Protein 7R20 (pdb70)

Sequence (118 aa):
EVQLQES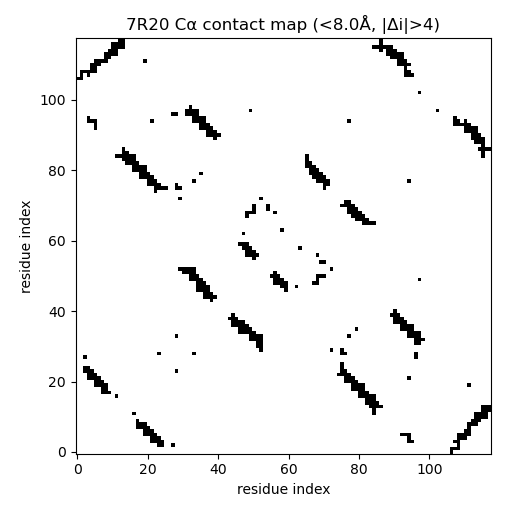GGGLVQAGGSLRLSSCAASGSIFSGNAMGWYRQAPGKQRREVVVAVISAGNSSNYVDSVKGRFTISRDNAKNTVYLQMNSLKPEEDTAVYYCCNVVKRGPQWGMEWGKGTLVTTVSSS

B-factor: mean 38.75, std 12.96, range [19.65, 89.62]

Radius of gyration: 13.29 Å; Cα contacts (8 Å, |Δi|>4): 312; chains: 1; bounding box: 35×32×34 Å

Structure (mmCIF, N/CA/C/O backbone):
data_7R20
#
_entry.id   7R20
#
_cell.length_a   45.900
_cell.length_b   45.900
_cell.length_c   103.750
_cell.angle_alpha   90.000
_cell.angle_beta   90.000
_cell.angle_gamma   90.000
#
_symmetry.space_group_name_H-M   'P 43 21 2'
#
loop_
_entity.id
_entity.type
_entity.pdbx_description
1 polymer 'Anti-Arc nanobody E5'
2 non-polymer GLYCEROL
3 non-polymer 'SULFATE ION'
4 water water
#
loop_
_atom_site.group_PDB
_atom_site.id
_atom_site.type_symbol
_atom_site.label_atom_id
_atom_site.label_alt_id
_atom_site.label_comp_id
_atom_site.label_asym_id
_atom_site.label_entity_id
_atom_site.label_seq_id
_atom_site.pdbx_PDB_ins_code
_atom_site.Cartn_x
_atom_site.Cartn_y
_atom_site.Cartn_z
_atom_site.occupancy
_atom_site.B_iso_or_equiv
_atom_site.auth_seq_id
_atom_site.auth_comp_id
_atom_site.auth_asym_id
_atom_site.auth_atom_id
_atom_site.pdbx_PDB_model_num
ATOM 1 N N . GLU A 1 3 ? 20.73848 -17.45018 -9.52306 1.000 71.08614 3 GLU B N 1
ATOM 2 C CA . GLU A 1 3 ? 20.31776 -16.23853 -10.23851 1.000 71.60868 3 GLU B CA 1
ATOM 3 C C . GLU A 1 3 ? 18.95289 -16.46301 -10.90492 1.000 68.63439 3 GLU B C 1
ATOM 4 O O . GLU A 1 3 ? 18.84267 -17.10179 -11.94425 1.000 71.06689 3 GLU B O 1
ATOM 15 N N . VAL A 1 4 ? 17.90632 -15.97138 -10.24885 1.000 62.10662 4 VAL B N 1
ATOM 16 C CA . VAL A 1 4 ? 16.55407 -15.98883 -10.78956 1.000 53.67691 4 VAL B CA 1
ATOM 17 C C . VAL A 1 4 ? 16.12680 -14.54503 -11.01989 1.000 46.13963 4 VAL B C 1
ATOM 18 O O . VAL A 1 4 ? 16.69357 -13.59988 -10.46566 1.000 49.99176 4 VAL B O 1
ATOM 31 N N . GLN A 1 5 ? 15.11279 -14.36661 -11.84070 1.000 39.39876 5 GLN B N 1
ATOM 32 C CA . GLN A 1 5 ? 14.68764 -13.02395 -12.23155 1.000 39.45862 5 GLN B CA 1
ATOM 33 C C . GLN A 1 5 ? 13.22806 -12.77267 -11.85228 1.000 34.50311 5 GLN B C 1
ATOM 34 O O . GLN A 1 5 ? 12.49610 -12.11405 -12.59028 1.000 33.96327 5 GLN B O 1
ATOM 48 N N . LEU A 1 6 ? 12.81942 -13.26130 -10.66361 1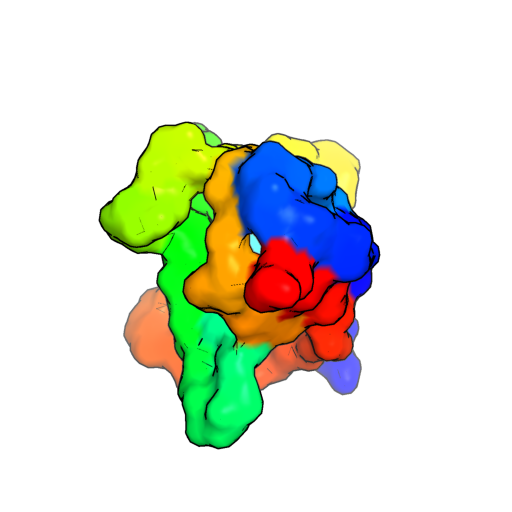.000 32.19908 6 LEU B N 1
ATOM 49 C CA . LEU A 1 6 ? 11.44837 -13.24324 -10.16998 1.000 33.85009 6 LEU B CA 1
ATOM 50 C C . LEU A 1 6 ? 11.44582 -13.06232 -8.65854 1.000 32.10560 6 LEU B C 1
ATOM 51 O O . LEU A 1 6 ? 12.28729 -13.62628 -7.96698 1.000 34.78676 6 LEU B O 1
ATOM 67 N N . GLN A 1 7 ? 10.44780 -12.34356 -8.13709 1.000 31.25747 7 GLN B N 1
ATOM 68 C CA . GLN A 1 7 ? 10.28680 -12.23312 -6.68772 1.000 31.61928 7 GLN B CA 1
ATOM 69 C C . GLN A 1 7 ? 8.81464 -12.09068 -6.30968 1.000 31.73672 7 GLN B C 1
ATOM 70 O O . GLN A 1 7 ? 8.10623 -11.19791 -6.80298 1.000 34.10313 7 GLN B O 1
ATOM 84 N N . GLU A 1 8 ? 8.35970 -13.00278 -5.46562 1.000 30.20024 8 GLU B N 1
ATOM 85 C CA . GLU A 1 8 ? 6.99172 -13.08500 -4.99214 1.000 28.54159 8 GLU B CA 1
ATOM 86 C C . GLU A 1 8 ? 6.82834 -12.47220 -3.60161 1.000 29.44773 8 GLU B C 1
ATOM 87 O O . GLU A 1 8 ? 7.73639 -12.50530 -2.76360 1.000 29.18721 8 GLU B O 1
ATOM 99 N N . SER A 1 9 ? 5.62379 -11.97040 -3.33693 1.000 28.09125 9 SER B N 1
ATOM 100 C CA . SER A 1 9 ? 5.29783 -11.43182 -2.02424 1.000 29.81738 9 SER B CA 1
ATOM 101 C C . SER A 1 9 ? 3.78628 -11.47964 -1.85490 1.000 27.91109 9 SER B C 1
ATOM 102 O O . SER A 1 9 ? 3.03742 -11.74992 -2.79651 1.000 27.67430 9 SER B O 1
ATOM 110 N N . GLY A 1 10 ? 3.34879 -11.22446 -0.63585 1.000 28.87749 10 GLY B N 1
ATOM 111 C CA . GLY A 1 10 ? 1.93986 -11.01661 -0.34225 1.000 28.75965 10 GLY B CA 1
ATOM 112 C C . GLY A 1 10 ? 1.27331 -12.12767 0.42884 1.000 26.64939 10 GLY B C 1
ATOM 113 O O . GLY A 1 10 ? 0.10811 -11.96916 0.82354 1.000 30.71181 10 GLY B O 1
ATOM 117 N N . GLY A 1 11 ? 1.95845 -13.24653 0.65539 1.000 26.19441 11 GLY B N 1
ATOM 118 C CA . GLY A 1 11 ? 1.36626 -14.32360 1.43395 1.000 27.14353 11 GLY B CA 1
ATOM 119 C C . GLY A 1 11 ? 1.09337 -13.91935 2.87612 1.000 27.17624 11 GLY B C 1
ATOM 120 O O . GLY A 1 11 ? 1.61469 -12.93986 3.39024 1.000 31.91473 11 GLY B O 1
ATOM 124 N N . GLY A 1 12 ? 0.24920 -14.70285 3.53623 1.000 23.78534 12 GLY B N 1
ATOM 125 C CA . GLY A 1 12 ? -0.04400 -14.50735 4.94842 1.000 24.77185 12 GLY B CA 1
ATOM 126 C C . GLY A 1 12 ? -0.87421 -15.66032 5.45714 1.000 26.08141 12 GLY B C 1
ATOM 127 O O . GLY A 1 12 ? -1.27522 -16.54793 4.69710 1.000 25.89166 12 GLY B O 1
ATOM 131 N N . LEU A 1 13 ? -1.07886 -15.65672 6.76769 1.000 25.52578 13 LEU B N 1
ATOM 132 C CA . LEU A 1 13 ? -1.99942 -16.56795 7.41529 1.000 26.84185 13 LEU B CA 1
ATOM 133 C C . LEU A 1 13 ? -3.36593 -15.91722 7.48482 1.000 28.71446 13 LEU B C 1
ATOM 134 O O . LEU A 1 13 ? -3.48922 -14.77225 7.94433 1.000 29.02124 13 LEU B O 1
ATOM 150 N N . VAL A 1 14 ? -4.39973 -16.67605 7.11279 1.000 28.68068 14 VAL B N 1
ATOM 151 C CA . VAL A 1 14 ? -5.76424 -16.17971 7.11505 1.000 29.94653 14 VAL B CA 1
ATOM 152 C C . VAL A 1 14 ? -6.65396 -17.31327 7.57561 1.000 31.14813 14 VAL B C 1
ATOM 153 O O . VAL A 1 14 ? -6.29553 -18.49223 7.48455 1.000 31.06615 14 VAL B O 1
ATOM 166 N N . GLN A 1 15 ? -7.83127 -16.94391 8.06448 1.000 32.37486 15 GLN B N 1
ATOM 167 C CA . GLN A 1 15 ? -8.80383 -17.96342 8.40306 1.000 34.85625 15 GLN B CA 1
ATOM 168 C C . GLN A 1 15 ? -9.56691 -18.33849 7.14873 1.000 33.83170 15 GLN B C 1
ATOM 169 O O . GLN A 1 15 ? -9.56681 -17.60291 6.15241 1.000 31.73521 15 GLN B O 1
ATOM 183 N N . ALA A 1 16 ? -10.16314 -19.52908 7.17657 1.000 33.59928 16 ALA B N 1
ATOM 184 C CA . ALA A 1 16 ? -10.98482 -19.94067 6.05171 1.000 33.05810 16 ALA B CA 1
ATOM 185 C C . ALA A 1 16 ? -12.00058 -18.85089 5.75288 1.000 33.28993 16 ALA B C 1
ATOM 186 O O . ALA A 1 16 ? -12.57712 -18.25299 6.66286 1.000 36.39435 16 ALA B O 1
ATOM 193 N N . GLY A 1 17 ? -12.19544 -18.58310 4.46347 1.000 29.41867 17 GLY B N 1
ATOM 194 C CA . GLY A 1 17 ? -13.06431 -17.51833 4.02119 1.000 31.27958 17 GLY B CA 1
ATOM 195 C C . GLY A 1 17 ? -12.37021 -16.20193 3.82129 1.000 32.31322 17 GLY B C 1
ATOM 196 O O . GLY A 1 17 ? -12.98779 -15.26499 3.30057 1.000 33.79478 17 GLY B O 1
ATOM 200 N N . GLY A 1 18 ? -11.10435 -16.10331 4.19159 1.000 32.61350 18 GLY B N 1
ATOM 201 C CA . GLY A 1 18 ? -10.37162 -14.86511 4.05898 1.000 31.82971 18 GLY B CA 1
ATOM 202 C C . GLY A 1 18 ? -9.84244 -14.65597 2.65927 1.000 28.44800 18 GLY B C 1
ATOM 203 O O . GLY A 1 18 ? -10.10051 -15.43513 1.74624 1.000 29.18591 18 GLY B O 1
ATOM 207 N N . SER A 1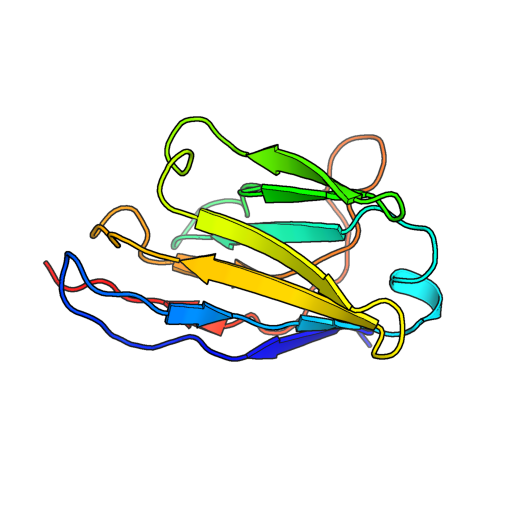 19 ? -9.07543 -13.58324 2.49764 1.000 27.59513 19 SER B N 1
ATOM 208 C CA . SER A 1 19 ? -8.56270 -13.20437 1.18818 1.000 29.73013 19 SER B CA 1
ATOM 209 C C . SER A 1 19 ? -7.14246 -12.65627 1.31600 1.000 27.77248 19 SER B C 1
ATOM 210 O O . SER A 1 19 ? -6.76415 -12.09242 2.34826 1.000 31.53035 19 SER B O 1
ATOM 218 N N . LEU A 1 20 ? -6.36354 -12.84329 0.24930 1.000 25.12855 20 LEU B N 1
ATOM 219 C CA . LEU A 1 20 ? -5.00810 -12.33569 0.11862 1.000 25.31187 20 LEU B CA 1
ATOM 220 C C . LEU A 1 20 ? -4.81140 -11.88236 -1.32222 1.000 25.93614 20 LEU B C 1
ATOM 221 O O . LEU A 1 20 ? -5.53510 -12.30230 -2.22340 1.000 30.89228 20 LEU B O 1
ATOM 237 N N . ARG A 1 21 ? -3.78492 -11.07290 -1.53996 1.000 26.58642 21 ARG B N 1
ATOM 238 C CA . ARG A 1 21 ? -3.38415 -10.66986 -2.88776 1.000 25.32665 21 ARG B CA 1
ATOM 239 C C . ARG A 1 21 ? -1.89198 -10.85995 -3.02634 1.000 25.78733 21 ARG B C 1
ATOM 240 O O . ARG A 1 21 ? -1.11197 -10.16725 -2.36257 1.000 29.93970 21 ARG B O 1
ATOM 261 N N . LEU A 1 22 ? -1.49527 -11.78712 -3.88415 1.000 23.48237 22 LEU B N 1
ATOM 262 C CA . LEU A 1 22 ? -0.09086 -12.04335 -4.09069 1.000 22.94273 22 LEU B CA 1
ATOM 263 C C . LEU A 1 22 ? 0.37047 -11.20136 -5.26228 1.000 25.11042 22 LEU B C 1
ATOM 264 O O . LEU A 1 22 ? -0.41353 -10.87083 -6.15970 1.000 25.45780 22 LEU B O 1
ATOM 280 N N A SER A 1 23 ? 1.65645 -10.86286 -5.26146 0.506 25.86877 23 SER B N 1
ATOM 281 N N B SER A 1 23 ? 1.64641 -10.83494 -5.22545 0.494 26.74073 23 SER B N 1
ATOM 282 C CA A SER A 1 23 ? 2.25914 -10.17283 -6.39166 0.506 24.75815 23 SER B CA 1
ATOM 283 C CA B SER A 1 23 ? 2.31714 -10.16677 -6.32549 0.494 26.97203 23 SER B CA 1
ATOM 284 C C A SER A 1 23 ? 3.62780 -10.76514 -6.67267 0.506 23.07539 23 SER B C 1
ATOM 285 C C B SER A 1 23 ? 3.52991 -10.98671 -6.72670 0.494 24.73197 23 SER B C 1
ATOM 286 O O A SER A 1 23 ? 4.33955 -11.20377 -5.76317 0.506 21.42752 23 SER B O 1
ATOM 287 O O B SER A 1 23 ? 4.02393 -11.81786 -5.95665 0.494 25.26502 23 SER B O 1
ATOM 302 N N . CYS A 1 24 ? 3.99675 -10.73460 -7.94947 1.000 25.83067 24 CYS B N 1
ATOM 303 C CA . CYS A 1 24 ? 5.27801 -11.22528 -8.39720 1.000 27.68797 24 CYS B CA 1
ATOM 304 C C . CYS A 1 24 ? 5.80709 -10.21851 -9.39545 1.000 31.19832 24 CYS B C 1
ATOM 305 O O . CYS A 1 24 ? 5.16698 -9.98384 -10.42747 1.000 34.17248 24 CYS B O 1
ATOM 313 N N . ALA A 1 25 ? 6.98468 -9.67156 -9.11599 1.000 30.82730 25 ALA B N 1
ATOM 314 C CA . ALA A 1 25 ? 7.67537 -8.79829 -10.05257 1.000 32.11081 25 ALA B CA 1
ATOM 315 C C . ALA A 1 25 ? 8.76310 -9.60556 -10.74416 1.000 31.83950 25 ALA B C 1
ATOM 316 O O . ALA A 1 25 ? 9.49377 -10.35532 -10.09760 1.000 32.94621 25 ALA B O 1
ATOM 323 N N . ALA A 1 26 ? 8.85682 -9.46826 -12.05386 1.000 32.20192 26 ALA B N 1
ATOM 324 C CA . ALA A 1 26 ? 9.74837 -10.28630 -12.85395 1.000 31.65211 26 ALA B CA 1
ATOM 325 C C . ALA A 1 26 ? 10.50732 -9.39359 -13.82236 1.000 29.10797 26 ALA B C 1
ATOM 326 O O . ALA A 1 26 ? 10.01240 -8.34156 -14.24992 1.000 31.76206 26 ALA B O 1
ATOM 333 N N . SER A 1 27 ? 11.71780 -9.80990 -14.17587 1.000 29.72974 27 SER B N 1
ATOM 334 C CA . SER A 1 27 ? 12.45204 -9.11553 -15.22633 1.000 33.49822 27 SER B CA 1
ATOM 335 C C . SER A 1 27 ? 11.59619 -8.99679 -16.48152 1.000 32.31597 27 SER B C 1
ATOM 336 O O . SER A 1 27 ? 10.88341 -9.92563 -16.84951 1.000 33.73103 27 SER B O 1
ATOM 344 N N . GLY A 1 28 ? 11.67989 -7.84526 -17.14837 1.000 37.64087 28 GLY B N 1
ATOM 345 C CA . GLY A 1 28 ? 11.05845 -7.70821 -18.46225 1.000 39.47057 28 GLY B CA 1
ATOM 346 C C . GLY A 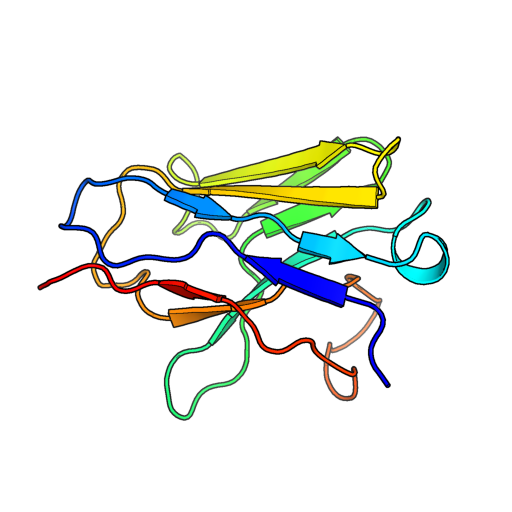1 28 ? 11.48218 -8.78505 -19.43752 1.000 40.08588 28 GLY B C 1
ATOM 347 O O . GLY A 1 28 ? 10.72227 -9.14957 -20.34514 1.000 40.35529 28 GLY B O 1
ATOM 351 N N . SER A 1 29 ? 12.69068 -9.31762 -19.27515 1.000 40.61000 29 SER B N 1
ATOM 352 C CA . SER A 1 29 ? 13.14182 -10.32603 -20.22394 1.000 44.00755 29 SER B CA 1
ATOM 353 C C . SER A 1 29 ? 12.42126 -11.64761 -20.02350 1.000 43.74096 29 SER B C 1
ATOM 354 O O . SER A 1 29 ? 12.36745 -12.44095 -20.95979 1.000 45.33835 29 SER B O 1
ATOM 362 N N . ILE A 1 30 ? 11.87355 -11.89343 -18.83008 1.000 41.46741 30 ILE B N 1
ATOM 363 C CA . ILE A 1 30 ? 11.00174 -13.04350 -18.57657 1.000 42.14026 30 ILE B CA 1
ATOM 364 C C . ILE A 1 30 ? 9.55679 -12.70056 -18.89066 1.000 36.52887 30 ILE B C 1
ATOM 365 O O . ILE A 1 30 ? 8.81338 -13.50138 -19.46397 1.000 36.03310 30 ILE B O 1
ATOM 381 N N . PHE A 1 31 ? 9.14477 -11.51463 -18.48155 1.000 32.88828 31 PHE B N 1
ATOM 382 C CA . PHE A 1 31 ? 7.73148 -11.19118 -18.40555 1.000 32.14472 31 PHE B CA 1
ATOM 383 C C . PHE A 1 31 ? 7.18760 -10.70233 -19.74354 1.000 34.23362 31 PHE B C 1
ATOM 384 O O . PHE A 1 31 ? 6.10298 -11.10648 -20.16934 1.000 33.92111 31 PHE B O 1
ATOM 401 N N . SER A 1 32 ? 7.91111 -9.81775 -20.40055 1.000 35.35318 32 SER B N 1
ATOM 402 C CA . SER A 1 32 ? 7.30902 -9.04595 -21.48356 1.000 35.82129 32 SER B CA 1
ATOM 403 C C . SER A 1 32 ? 6.88705 -9.93145 -22.64033 1.000 34.04630 32 SER B C 1
ATOM 404 O O . SER A 1 32 ? 7.69429 -10.68319 -23.19551 1.000 35.47920 32 SER B O 1
ATOM 412 N N . GLY A 1 33 ? 5.61500 -9.82909 -23.00279 1.000 34.42178 33 GLY B N 1
ATOM 413 C CA . GLY A 1 33 ? 5.07462 -10.56135 -24.12807 1.000 32.13012 33 GLY B CA 1
ATOM 414 C C . GLY A 1 33 ? 4.80812 -12.02390 -23.85778 1.000 33.51406 33 GLY B C 1
ATOM 415 O O . GLY A 1 33 ? 4.38495 -12.74241 -24.78550 1.000 37.18347 33 GLY B O 1
ATOM 419 N N . ASN A 1 34 ? 5.02749 -12.49082 -22.62155 1.000 31.19519 34 ASN B N 1
ATOM 420 C CA . ASN A 1 34 ? 5.00438 -13.91339 -22.31962 1.000 31.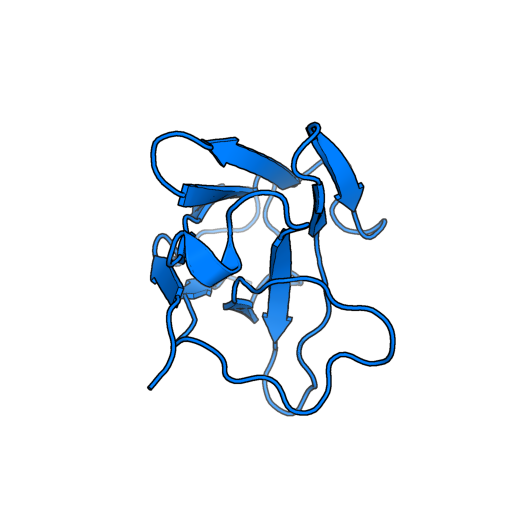14056 34 ASN B CA 1
ATOM 421 C C . ASN A 1 34 ? 3.93721 -14.24011 -21.29904 1.000 30.02753 34 ASN B C 1
ATOM 422 O O . ASN A 1 34 ? 3.69572 -13.46390 -20.37706 1.000 31.09635 34 ASN B O 1
ATOM 433 N N . ALA A 1 35 ? 3.33000 -15.41493 -21.47446 1.000 29.13037 35 ALA B N 1
ATOM 434 C CA . ALA A 1 35 ? 2.37844 -15.94877 -20.51414 1.000 31.05887 35 ALA B CA 1
ATOM 435 C C . ALA A 1 35 ? 3.07157 -16.16886 -19.17932 1.000 29.55876 35 ALA B C 1
ATOM 436 O O . ALA A 1 35 ? 4.16791 -16.73555 -19.12077 1.000 29.49158 35 ALA B O 1
ATOM 443 N N . MET A 1 36 ? 2.41022 -15.73591 -18.10931 1.000 28.18514 36 MET B N 1
ATOM 444 C CA . MET A 1 36 ? 2.89331 -15.86546 -16.75251 1.000 26.21985 36 MET B CA 1
ATOM 445 C C . MET A 1 36 ? 1.86180 -16.62680 -15.92863 1.000 26.37679 36 MET B C 1
ATOM 446 O O . MET A 1 36 ? 0.65219 -16.51957 -16.14346 1.000 26.46343 36 MET B O 1
ATOM 460 N N . GLY A 1 37 ? 2.35355 -17.40784 -14.97444 1.000 25.54760 37 GLY B N 1
ATOM 461 C CA . GLY A 1 37 ? 1.48384 -18.24415 -14.18135 1.000 25.02366 37 GLY B CA 1
ATOM 462 C C . GLY A 1 37 ? 1.86258 -18.23972 -12.71791 1.000 23.72147 37 GLY B C 1
ATOM 463 O O . GLY A 1 37 ? 3.00561 -17.98801 -12.34221 1.000 25.51849 37 GLY B O 1
ATOM 467 N N . TRP A 1 38 ? 0.86396 -18.56147 -11.90600 1.000 22.61030 38 TRP B N 1
ATOM 468 C CA . TRP A 1 38 ? 1.03899 -18.83939 -10.48827 1.000 23.59813 38 TRP B CA 1
ATOM 469 C C . TRP A 1 38 ? 0.94089 -20.33746 -10.28992 1.000 23.74075 38 TRP B C 1
ATOM 470 O O . TRP A 1 38 ? 0.04294 -20.99365 -10.84453 1.000 24.67366 38 TRP B O 1
ATOM 491 N N . TYR A 1 39 ? 1.84912 -20.86128 -9.47313 1.000 22.22067 39 TYR B N 1
ATOM 492 C CA . TYR A 1 39 ? 1.95029 -22.26897 -9.15025 1.000 21.35737 39 TYR B CA 1
ATOM 493 C C . TYR A 1 39 ? 1.92117 -22.39016 -7.63627 1.000 22.38308 39 TYR B C 1
ATOM 494 O O . TYR A 1 39 ? 2.23706 -21.43748 -6.91611 1.000 23.92728 39 TYR B O 1
ATOM 512 N N . ARG A 1 40 ? 1.55724 -23.55724 -7.14666 1.000 22.46554 40 ARG B N 1
ATOM 513 C CA . ARG A 1 40 ? 1.59655 -23.74082 -5.70426 1.000 24.03709 40 ARG B CA 1
ATOM 514 C C . ARG A 1 40 ? 2.11735 -25.12160 -5.35903 1.000 24.19213 40 ARG B C 1
ATOM 515 O O . ARG A 1 40 ? 1.95337 -26.08653 -6.11344 1.000 24.04097 40 ARG B O 1
ATOM 536 N N . GLN A 1 41 ? 2.77297 -25.19598 -4.20490 1.000 26.02157 41 GLN B N 1
ATOM 537 C CA . GLN A 1 41 ? 3.45181 -26.41157 -3.80611 1.000 26.65669 41 GLN B CA 1
ATOM 538 C C . GLN A 1 41 ? 3.17583 -26.70086 -2.34561 1.000 26.44688 41 GLN B C 1
ATOM 539 O O . GLN A 1 41 ? 3.43509 -25.85442 -1.49257 1.000 28.82353 41 GLN B O 1
ATOM 553 N N . ALA A 1 42 ? 2.72426 -27.90053 -2.06406 1.000 26.99051 42 ALA B N 1
ATOM 554 C CA . ALA A 1 42 ? 2.63360 -28.34532 -0.68393 1.000 33.31649 42 ALA B CA 1
ATOM 555 C C . ALA A 1 42 ? 3.74881 -29.33101 -0.40722 1.000 33.67750 42 ALA B C 1
ATOM 556 O O . ALA A 1 42 ? 4.37286 -29.84438 -1.34150 1.000 35.66049 42 ALA B O 1
ATOM 563 N N . PRO A 1 43 ? 4.05057 -29.58846 0.86408 1.000 33.11880 43 PRO B N 1
ATOM 564 C CA . PRO A 1 43 ? 5.23859 -30.37780 1.20817 1.000 36.98027 43 PRO B CA 1
ATOM 565 C C . PRO A 1 43 ? 5.25171 -31.74723 0.55650 1.000 42.93397 43 PRO B C 1
ATOM 566 O O . PRO A 1 43 ? 4.25504 -32.47501 0.58521 1.000 44.02506 43 PRO B O 1
ATOM 577 N N . GLY A 1 44 ? 6.41863 -32.09538 -0.01253 1.000 46.52542 44 GLY B N 1
ATOM 578 C CA . GLY A 1 44 ? 6.63946 -33.33641 -0.73350 1.000 49.19839 44 GLY B CA 1
ATOM 579 C C . GLY A 1 44 ? 6.23067 -33.34018 -2.19454 1.000 49.57889 44 GLY B C 1
ATOM 580 O O . GLY A 1 44 ? 6.59264 -34.28309 -2.92846 1.000 49.76436 44 GLY B O 1
ATOM 584 N N . LYS A 1 45 ? 5.50888 -32.32953 -2.66462 1.000 47.71578 45 LYS B N 1
ATOM 585 C CA . LYS A 1 45 ? 4.82685 -32.42101 -3.94823 1.000 46.80901 45 LYS B CA 1
ATOM 586 C C . LYS A 1 45 ? 5.39325 -31.44949 -4.97379 1.000 47.27917 45 LYS B C 1
ATOM 587 O O . LYS A 1 45 ? 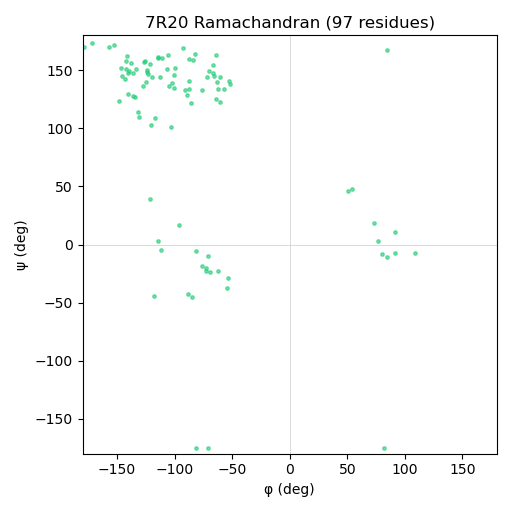6.05670 -30.46241 -4.65026 1.000 47.82262 45 LYS B O 1
ATOM 606 N N . GLN A 1 46 ? 5.11265 -31.74523 -6.23713 1.000 46.20857 46 GLN B N 1
ATOM 607 C 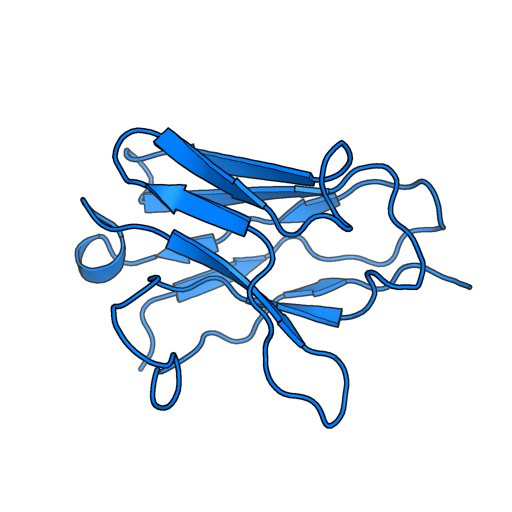CA . GLN A 1 46 ? 5.55068 -30.86056 -7.30065 1.000 47.06630 46 GLN B CA 1
ATOM 608 C C . GLN A 1 46 ? 4.73986 -29.57620 -7.24386 1.000 40.96531 46 GLN B C 1
ATOM 609 O O . GLN A 1 46 ? 3.63276 -29.53543 -6.68787 1.000 41.99945 46 GLN B O 1
ATOM 623 N N A ARG A 1 47 ? 5.29959 -28.51215 -7.82634 0.700 39.82454 47 ARG B N 1
ATOM 624 N N B ARG A 1 47 ? 5.30292 -28.51352 -7.80942 0.300 38.13299 47 ARG B N 1
ATOM 625 C CA A ARG A 1 47 ? 4.53370 -27.28743 -7.99317 0.700 35.78886 47 ARG B CA 1
ATOM 626 C CA B ARG A 1 47 ? 4.51769 -27.31050 -8.01244 0.300 33.62196 47 ARG B CA 1
ATOM 627 C C A ARG A 1 47 ? 3.45335 -27.56786 -9.03292 0.700 31.78622 47 ARG B C 1
ATOM 628 C C B ARG A 1 47 ? 3.42799 -27.62371 -9.02305 0.300 30.49749 47 ARG B C 1
ATOM 629 O O A ARG A 1 47 ? 3.71609 -28.20542 -10.05434 0.700 33.18014 47 ARG B O 1
ATOM 630 O O B ARG A 1 47 ? 3.66273 -28.32267 -10.01274 0.300 31.13863 47 ARG B O 1
ATOM 671 N N . GLU A 1 48 ? 2.22571 -27.12920 -8.75932 1.000 27.70433 48 GLU B N 1
ATOM 672 C CA . GLU A 1 48 ? 1.09050 -27.31873 -9.65512 1.000 29.74938 48 GLU B CA 1
ATOM 673 C C . GLU A 1 48 ? 0.61673 -25.96185 -10.13259 1.000 26.29016 48 GLU B C 1
ATOM 674 O O . GLU A 1 48 ? 0.43875 -25.04320 -9.32779 1.000 27.93151 48 GLU B O 1
ATOM 687 N N . VAL A 1 49 ? 0.42206 -25.82028 -11.44496 1.000 26.78054 49 VAL B N 1
ATOM 688 C CA . VAL A 1 49 ? -0.02818 -24.52745 -11.93570 1.000 24.94405 49 VAL B CA 1
ATOM 689 C C . VAL A 1 49 ? -1.46839 -24.32203 -11.48918 1.000 25.06260 49 VAL B C 1
ATOM 690 O O . VAL A 1 49 ? -2.28042 -25.27404 -11.49158 1.000 28.53655 49 VAL B O 1
ATOM 703 N N A VAL A 1 50 ? -1.75243 -23.07799 -11.08228 0.533 24.52448 50 VAL B N 1
ATOM 704 N N B VAL A 1 50 ? -1.83934 -23.09325 -11.11628 0.467 24.50989 50 VAL B N 1
ATOM 705 C CA A VAL A 1 50 ? -3.03138 -22.66806 -10.51613 0.533 25.67419 50 VAL B CA 1
ATOM 706 C CA B VAL A 1 50 ? -3.25569 -22.86582 -10.80195 0.467 24.76087 50 VAL B CA 1
ATOM 707 C C A VAL A 1 50 ? -3.80255 -21.75466 -11.46096 0.533 22.47944 50 VAL B C 1
ATOM 708 C C B VAL A 1 50 ? -3.89578 -21.77689 -11.64594 0.467 23.30692 50 VAL B C 1
ATOM 709 O O A VAL A 1 50 ? -5.01902 -21.88892 -11.59504 0.533 22.18408 50 VAL B O 1
ATOM 710 O O B VAL A 1 50 ? -5.10885 -21.79599 -11.86660 0.467 23.88494 50 VAL B O 1
ATOM 735 N N . ALA A 1 51 ? -3.11523 -20.79776 -12.09133 1.000 23.20240 51 ALA B N 1
ATOM 736 C CA . ALA A 1 51 ? -3.70261 -19.76654 -12.94254 1.000 22.55322 51 ALA B CA 1
ATOM 737 C C . ALA A 1 51 ? -2.63253 -19.23360 -13.86455 1.000 23.36506 51 ALA B C 1
ATOM 738 O O . ALA A 1 51 ? -1.46569 -19.15214 -13.49279 1.000 24.33019 51 ALA B O 1
ATOM 746 N N . VAL A 1 52 ? -3.03969 -18.82896 -15.06969 1.000 23.05875 52 VAL B N 1
ATOM 747 C CA . VAL A 1 52 ? -2.10877 -18.36895 -16.08374 1.000 24.12498 52 VAL B CA 1
ATOM 748 C C . VAL A 1 52 ? -2.73648 -17.18446 -16.79998 1.000 24.62961 52 VAL B C 1
ATOM 749 O O . VAL A 1 52 ? -3.95576 -17.11014 -16.94539 1.000 24.04174 52 VAL B O 1
ATOM 762 N N . ILE A 1 53 ? -1.90140 -16.24604 -17.24546 1.000 25.44204 53 ILE B N 1
ATOM 763 C CA . ILE A 1 53 ? -2.38306 -15.06336 -17.94728 1.000 25.71139 53 ILE B CA 1
ATOM 764 C C . ILE A 1 53 ? -1.43800 -14.72276 -19.08662 1.000 26.29777 53 ILE B C 1
ATOM 765 O O . ILE A 1 53 ? -0.22209 -14.61175 -18.89811 1.000 28.21589 53 ILE B O 1
ATOM 781 N N . SER A 1 54 ? -2.01555 -14.54117 -20.26687 1.000 27.01502 54 SER B N 1
ATOM 782 C CA . SER A 1 54 ? -1.23118 -14.21114 -21.43265 1.000 25.52505 54 SER B CA 1
ATOM 783 C C . SER A 1 54 ? -0.94817 -12.72794 -21.45372 1.000 27.71154 54 SER B C 1
ATOM 784 O O . SER A 1 54 ? -1.56752 -11.93137 -20.72978 1.000 29.56890 54 SER B O 1
ATOM 792 N N . ALA A 1 55 ? 0.01785 -12.35434 -22.27854 1.000 28.95943 55 ALA B N 1
ATOM 793 C CA . ALA A 1 55 ? 0.32416 -10.94280 -22.42983 1.000 32.25438 55 ALA B CA 1
ATOM 794 C C . ALA A 1 55 ? -0.86831 -10.17724 -22.99390 1.000 35.52264 55 ALA B C 1
ATOM 795 O O . ALA A 1 55 ? -0.98308 -8.96866 -22.75292 1.000 40.90971 55 ALA B O 1
ATOM 802 N N . GLY A 1 56 ? -1.78508 -10.86324 -23.67902 1.000 32.33203 56 GLY B N 1
ATOM 803 C CA . GLY A 1 56 ? -3.00724 -10.26027 -24.17462 1.000 34.40586 56 GLY B CA 1
ATOM 804 C C . GLY A 1 56 ? -4.20365 -10.44245 -23.27717 1.000 37.28664 56 GLY B C 1
ATOM 805 O O . GLY A 1 56 ? -5.34890 -10.25417 -23.70383 1.000 38.63348 56 GLY B O 1
ATOM 809 N N . ASN A 1 57 ? -3.93798 -10.80449 -22.02288 1.000 38.10617 57 ASN B N 1
ATOM 810 C CA . ASN A 1 57 ? -4.92833 -10.88760 -20.96142 1.000 38.71425 57 ASN B CA 1
ATOM 811 C C . ASN A 1 57 ? -5.87725 -12.07075 -21.06913 1.000 36.37321 57 ASN B C 1
ATOM 812 O O . AS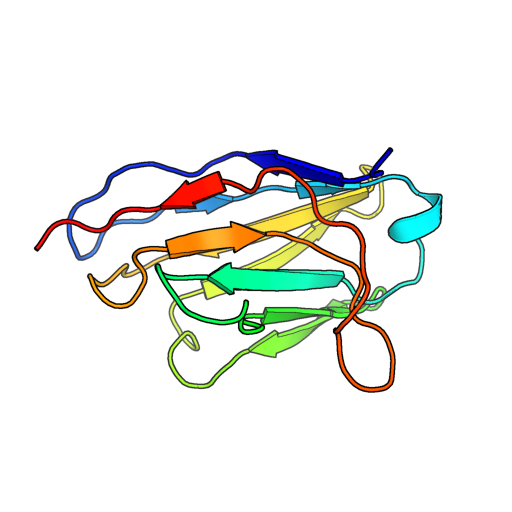N A 1 57 ? -6.93354 -12.06366 -20.43815 1.000 38.03066 57 ASN B O 1
ATOM 823 N N . SER A 1 58 ? -5.53910 -13.09341 -21.83331 1.000 32.86520 58 SER B N 1
ATOM 824 C CA . SER A 1 58 ? -6.29918 -14.33623 -21.81199 1.000 30.35658 58 SER B CA 1
ATOM 825 C C . SER A 1 58 ? -5.90514 -15.08105 -20.53134 1.000 27.43535 58 SER B C 1
ATOM 826 O O . SER A 1 58 ? -4.71687 -15.18454 -20.21161 1.000 30.27067 58 SER B O 1
ATOM 834 N N . SER A 1 59 ? -6.87863 -15.58319 -19.78320 1.000 26.27032 59 SER B N 1
ATOM 835 C CA . SER A 1 59 ? -6.57019 -16.24399 -18.51979 1.000 26.01850 59 SER B CA 1
ATOM 836 C C . SER A 1 59 ? -7.06514 -17.68067 -18.51387 1.000 26.28065 59 SER B C 1
ATOM 837 O O . SER A 1 59 ? -8.00767 -18.03415 -19.22577 1.000 28.20378 59 SER B O 1
ATOM 845 N N . ASN A 1 60 ? -6.41559 -18.49883 -17.67938 1.000 24.43991 60 ASN B N 1
ATOM 846 C CA . ASN A 1 60 ? -6.78018 -19.88753 -17.45310 1.000 25.27794 60 ASN B CA 1
ATOM 847 C C . ASN A 1 60 ? -6.70703 -20.14254 -15.95103 1.000 24.51658 60 ASN B C 1
ATOM 848 O O . ASN A 1 60 ? -5.83561 -19.60742 -15.27249 1.000 25.04220 60 ASN B O 1
ATOM 859 N N . TYR A 1 61 ? -7.56809 -21.02404 -15.47159 1.000 25.51494 61 TYR B N 1
ATOM 860 C CA . TYR A 1 61 ? -7.63937 -21.37978 -14.06013 1.000 24.31952 61 TYR B CA 1
ATOM 861 C C . TYR A 1 61 ? -7.93550 -22.85448 -13.89817 1.000 26.55172 61 TYR B C 1
ATOM 862 O O . TYR A 1 61 ? -8.73618 -23.41256 -14.64919 1.000 27.08083 61 TYR B O 1
ATOM 880 N N . VAL A 1 62 ? -7.31497 -23.48489 -12.88863 1.000 26.02098 62 VAL B N 1
ATOM 881 C CA . VAL A 1 62 ? -7.72968 -24.83091 -12.52519 1.000 26.03883 62 VAL B CA 1
ATOM 882 C C . VAL A 1 62 ? -9.14506 -24.74058 -11.96783 1.000 27.13521 62 VAL B C 1
ATOM 883 O O . VAL A 1 62 ? -9.52162 -23.73841 -11.32949 1.000 26.91077 62 VAL B O 1
ATOM 896 N N . ASP A 1 63 ? -9.93894 -25.78808 -12.19528 1.000 28.84487 63 ASP B N 1
ATOM 897 C CA . ASP A 1 63 ? -11.34778 -25.73400 -11.81660 1.000 32.72426 63 ASP B CA 1
ATOM 898 C C . ASP A 1 63 ? -11.53335 -25.38143 -10.33759 1.000 34.29012 63 ASP B C 1
ATOM 899 O O . ASP A 1 63 ? -12.45702 -24.64097 -9.97842 1.000 36.08524 63 ASP B O 1
ATOM 908 N N . SER A 1 64 ? -10.66319 -25.89279 -9.46315 1.000 33.99800 64 SER B N 1
ATOM 909 C CA . SER A 1 64 ? -10.87116 -25.74938 -8.03291 1.000 33.06675 64 SER B CA 1
ATOM 910 C C . SER A 1 64 ? -10.66618 -24.32991 -7.50866 1.000 30.26478 64 SER B C 1
ATOM 911 O O . SER A 1 64 ? -10.98764 -24.08041 -6.34559 1.000 30.91565 64 SER B O 1
ATOM 919 N N . VAL A 1 65 ? -10.14155 -23.40554 -8.30984 1.000 27.64646 65 VAL B N 1
ATOM 920 C CA . VAL A 1 65 ? -10.01598 -22.01084 -7.89679 1.000 26.80418 65 VAL B CA 1
ATOM 921 C C . VAL A 1 65 ? -10.92950 -21.06939 -8.67771 1.000 28.26847 65 VAL B C 1
ATOM 922 O O . VAL A 1 65 ? -10.95920 -19.87076 -8.38353 1.000 30.08030 65 VAL B O 1
ATOM 935 N N . LYS A 1 66 ? -11.65313 -21.55848 -9.67492 1.000 30.89646 66 LYS B N 1
ATOM 936 C CA . LYS A 1 66 ? -12.56500 -20.69703 -10.41598 1.000 33.63437 66 LYS B CA 1
ATOM 937 C C . LYS A 1 66 ? -13.65792 -20.16357 -9.51313 1.000 33.13679 66 LYS B C 1
ATOM 938 O O . LYS A 1 66 ? -14.17613 -20.87325 -8.64280 1.000 35.09262 66 LYS B O 1
ATOM 957 N N . GLY A 1 67 ? -13.99072 -18.89216 -9.70347 1.000 32.90469 67 GLY B N 1
ATOM 958 C CA . GLY A 1 67 ? -14.88152 -18.21437 -8.79497 1.000 34.93833 67 GLY B CA 1
ATOM 959 C C . GLY A 1 67 ? -14.22155 -17.74349 -7.52845 1.000 33.10047 67 GLY B C 1
ATOM 960 O O . GLY A 1 67 ? -14.85449 -17.03694 -6.73649 1.000 35.93586 67 GLY B O 1
ATOM 964 N N . ARG A 1 68 ? -12.98611 -18.12082 -7.28961 1.000 28.60669 68 ARG B N 1
ATOM 965 C CA . ARG A 1 68 ? -12.29700 -17.69315 -6.07784 1.000 27.88796 68 ARG B CA 1
ATOM 966 C C . ARG A 1 68 ? -11.06225 -16.84934 -6.34118 1.000 28.47250 68 ARG B C 1
ATOM 967 O O . ARG A 1 68 ? -10.85784 -15.82833 -5.65103 1.000 27.12126 68 ARG B O 1
ATOM 988 N N . PHE A 1 69 ? -10.21888 -17.24713 -7.29572 1.000 24.40438 69 PHE B N 1
ATOM 989 C CA . PHE A 1 69 ? -8.99290 -16.54088 -7.56858 1.000 24.34945 69 PHE B CA 1
ATOM 990 C C . PHE A 1 69 ? -9.12166 -15.76549 -8.86582 1.000 27.55188 69 PHE B C 1
ATOM 991 O O . PHE A 1 69 ? -9.81899 -16.19132 -9.80803 1.000 29.32791 69 PHE B O 1
ATOM 1008 N N . THR A 1 70 ? -8.39101 -14.66867 -8.93451 1.000 25.91195 70 THR B N 1
ATOM 1009 C CA . THR A 1 70 ? -8.30035 -13.89744 -10.16572 1.000 25.81929 70 THR B CA 1
ATOM 1010 C C . THR A 1 70 ? -6.85312 -13.52969 -10.42397 1.000 25.47903 70 THR B C 1
ATOM 1011 O O . THR A 1 70 ? -6.18826 -12.96344 -9.54912 1.000 26.95223 70 THR B O 1
ATOM 1022 N N . ILE A 1 71 ? -6.35717 -13.85663 -11.63434 1.000 23.80032 71 ILE B N 1
ATOM 1023 C CA . ILE A 1 71 ? -4.99699 -13.50218 -12.00832 1.000 22.67813 71 ILE B CA 1
ATOM 1024 C C . ILE A 1 71 ? -5.07327 -12.27018 -12.89020 1.000 23.57598 71 ILE B C 1
ATOM 1025 O O . ILE A 1 71 ? -6.03376 -12.09148 -13.64842 1.000 25.53578 71 ILE B O 1
ATOM 1041 N N . SER A 1 72 ? -4.06711 -11.40177 -12.78134 1.000 26.09433 72 SER B N 1
ATOM 1042 C CA . SER A 1 72 ? -3.99195 -10.19886 -13.59606 1.000 27.91689 72 SER B CA 1
ATOM 1043 C C . SER A 1 72 ? -2.52940 -9.82124 -13.75858 1.000 27.40375 72 SER B C 1
ATOM 1044 O O . SER A 1 72 ? -1.63969 -10.39369 -13.11336 1.000 28.39027 72 SER B O 1
ATOM 1052 N N . ARG A 1 73 ? -2.27793 -8.84452 -14.62394 1.000 29.14443 73 ARG B N 1
ATOM 1053 C CA . ARG A 1 73 ? -0.91557 -8.39887 -14.84471 1.000 29.17153 73 ARG B CA 1
ATOM 1054 C C . ARG A 1 73 ? -0.91051 -6.91380 -15.13078 1.000 28.07990 73 ARG B C 1
ATOM 1055 O O . ARG A 1 73 ? -1.88957 -6.34665 -15.62644 1.000 30.05256 73 ARG B O 1
ATOM 1076 N N . ASP A 1 74 ? 0.20373 -6.28905 -14.78193 1.000 28.49274 74 ASP B N 1
ATOM 1077 C CA . ASP A 1 74 ? 0.43909 -4.87368 -15.03371 1.000 30.24203 74 ASP B CA 1
ATOM 1078 C C . ASP A 1 74 ? 1.68358 -4.85130 -15.90764 1.000 33.17823 74 ASP B C 1
ATOM 1079 O O . ASP A 1 74 ? 2.80164 -5.05208 -15.41359 1.000 34.01348 74 ASP B O 1
ATOM 1088 N N . ASN A 1 75 ? 1.48765 -4.64035 -17.20445 1.000 34.26133 75 ASN B N 1
ATOM 1089 C CA . ASN A 1 75 ? 2.60417 -4.75163 -18.12309 1.000 37.72735 75 ASN B CA 1
ATOM 1090 C C . ASN A 1 75 ? 3.61370 -3.62911 -17.93682 1.000 38.58063 75 ASN B C 1
ATOM 1091 O O . ASN A 1 75 ? 4.78804 -3.82260 -18.26636 1.000 41.26932 75 ASN B O 1
ATOM 1102 N N . ALA A 1 76 ? 3.20154 -2.47956 -17.38639 1.000 37.51253 76 ALA B N 1
ATOM 1103 C CA . ALA A 1 76 ? 4.12689 -1.36886 -17.17499 1.000 36.27619 76 ALA B CA 1
ATOM 1104 C C . ALA A 1 76 ? 5.06000 -1.57013 -15.99250 1.000 35.01158 76 ALA B C 1
ATOM 1105 O O . ALA A 1 76 ? 6.07107 -0.86050 -15.89360 1.000 35.45315 76 ALA B O 1
ATOM 1112 N N . LYS A 1 77 ? 4.72473 -2.48269 -15.08567 1.000 33.54277 77 LYS B N 1
ATOM 1113 C CA . LYS A 1 77 ? 5.54121 -2.80243 -13.92666 1.000 34.36808 77 LYS B CA 1
ATOM 1114 C C . LYS A 1 77 ? 6.07882 -4.22575 -13.96783 1.000 32.60181 77 LYS B C 1
ATOM 1115 O O . LYS A 1 77 ? 6.67055 -4.67069 -12.98443 1.000 31.40080 77 LYS B O 1
ATOM 1134 N N . ASN A 1 78 ? 5.82098 -4.97647 -15.03572 1.000 30.82934 78 ASN B N 1
ATOM 1135 C CA . ASN A 1 78 ? 6.25732 -6.37366 -15.13671 1.000 31.54704 78 ASN B CA 1
ATOM 1136 C C . ASN A 1 78 ? 5.85834 -7.15452 -13.88923 1.000 31.13245 78 ASN B C 1
ATOM 1137 O O . ASN A 1 78 ? 6.63189 -7.92711 -13.31175 1.000 32.80180 78 ASN B O 1
ATOM 1148 N N . THR A 1 79 ? 4.61886 -6.96542 -13.47991 1.000 28.45579 79 THR B N 1
ATOM 1149 C CA . THR A 1 79 ? 4.14013 -7.59031 -12.25980 1.000 24.98792 79 THR B CA 1
ATOM 1150 C C . THR A 1 79 ? 2.88634 -8.39894 -12.55705 1.000 24.38809 79 THR B C 1
ATOM 1151 O O . THR A 1 79 ? 2.01698 -7.95671 -13.31750 1.000 26.70738 79 THR B O 1
ATOM 1162 N N . VAL A 1 80 ? 2.79222 -9.58156 -11.93779 1.000 24.36045 80 VAL B N 1
ATOM 1163 C CA . VAL A 1 80 ? 1.62106 -10.44627 -12.01717 1.000 27.36203 80 VAL B CA 1
ATOM 1164 C C . VAL A 1 80 ? 0.98283 -10.48171 -10.63485 1.000 26.74575 80 VAL B C 1
ATOM 1165 O O . VAL A 1 80 ? 1.69846 -10.46924 -9.62043 1.000 27.34487 80 VAL B O 1
ATOM 1178 N N . TYR A 1 81 ? -0.34836 -10.54450 -10.58806 1.000 25.00320 81 TYR B N 1
ATOM 1179 C CA . TYR A 1 81 ? -1.08617 -10.54442 -9.33258 1.000 24.80461 81 TYR B CA 1
ATOM 1180 C C . TYR A 1 81 ? -1.98495 -11.77051 -9.25127 1.000 25.63078 81 TYR B C 1
ATOM 1181 O O . TYR A 1 81 ? -2.48547 -12.27075 -10.26503 1.000 28.60626 81 TYR B O 1
ATOM 1199 N N . LEU A 1 82 ? -2.20199 -12.26168 -8.03380 1.000 24.18398 82 LEU B N 1
ATOM 1200 C CA . LEU A 1 82 ? -3.19087 -13.30302 -7.80375 1.000 23.15525 82 LEU B CA 1
ATOM 1201 C C . LEU A 1 82 ? -4.05845 -12.84961 -6.63332 1.000 21.15969 82 LEU B C 1
ATOM 1202 O O . LEU A 1 82 ? -3.58652 -12.78633 -5.50484 1.000 23.73153 82 LEU B O 1
ATOM 1218 N N . GLN A 1 83 ? -5.29662 -12.50078 -6.92339 1.000 23.53494 83 GLN B N 1
ATOM 1219 C CA . GLN A 1 83 ? -6.28074 -12.16736 -5.91591 1.000 26.07185 83 GLN B CA 1
ATOM 1220 C C . GLN A 1 83 ? -6.90410 -13.47963 -5.47850 1.000 27.90965 83 GLN B C 1
ATOM 1221 O O . GLN A 1 83 ? -7.45353 -14.22023 -6.30067 1.000 29.61925 83 GLN B O 1
ATOM 1235 N N . MET A 1 84 ? -6.80963 -13.76640 -4.19225 1.000 25.04357 84 MET B N 1
ATOM 1236 C CA . MET A 1 84 ? -7.28634 -15.03355 -3.66506 1.000 23.24892 84 MET B CA 1
ATOM 1237 C C . MET A 1 84 ? -8.41774 -14.74369 -2.70068 1.000 27.60182 84 MET B C 1
ATOM 1238 O O . MET A 1 84 ? -8.17515 -14.21885 -1.62011 1.000 28.77609 84 MET B O 1
ATOM 1252 N N . ASN A 1 85 ? -9.64080 -15.07391 -3.08873 1.000 27.97087 85 ASN B N 1
ATOM 1253 C CA . ASN A 1 85 ? -10.80801 -14.87687 -2.25069 1.000 27.95493 85 ASN B CA 1
ATOM 1254 C C . ASN A 1 85 ? -11.34973 -16.22869 -1.81018 1.000 29.34117 85 ASN B C 1
ATOM 1255 O O . ASN A 1 85 ? -11.00399 -17.27120 -2.36598 1.000 28.53925 85 ASN B O 1
ATOM 1266 N N . SER A 1 86 ? -12.14894 -16.20887 -0.74169 1.000 31.42606 86 SER B N 1
ATOM 1267 C CA . SER A 1 86 ? -12.81817 -17.42035 -0.26850 1.000 33.35698 86 SER B CA 1
ATOM 1268 C C . SER A 1 86 ? -11.81539 -18.54178 -0.03877 1.000 29.73691 86 SER B C 1
ATOM 1269 O O . SER A 1 86 ? -11.99776 -19.68545 -0.46593 1.000 32.89637 86 SER B O 1
ATOM 1277 N N . LEU A 1 87 ? -10.73912 -18.19600 0.64602 1.000 26.06765 87 LEU B N 1
ATOM 1278 C CA . LEU A 1 87 ? -9.64309 -19.12764 0.84463 1.000 26.58420 87 LEU B CA 1
ATOM 1279 C C . LEU A 1 87 ? -10.07196 -20.31286 1.71147 1.000 29.08469 87 LEU B C 1
ATOM 1280 O O . LEU A 1 87 ? -10.88973 -20.18133 2.62989 1.000 30.77504 87 LEU B O 1
ATOM 1296 N N . LYS A 1 88 ? -9.52067 -21.47988 1.39309 1.000 28.89179 88 LYS B N 1
ATOM 1297 C CA . LYS A 1 88 ? -9.82575 -22.75160 2.02403 1.000 28.90890 88 LYS B CA 1
ATOM 1298 C C . LYS A 1 88 ? -8.53309 -23.39277 2.50294 1.000 29.05054 88 LYS B C 1
ATOM 1299 O O . LYS A 1 88 ? -7.45212 -23.08177 1.98996 1.000 25.66408 88 LYS B O 1
ATOM 1318 N N . PRO A 1 89 ? -8.60857 -24.29511 3.49847 1.000 31.76950 89 PRO B N 1
ATOM 1319 C CA . PRO A 1 89 ? -7.39251 -25.00924 3.93356 1.000 31.73852 89 PRO B CA 1
ATOM 1320 C C . PRO A 1 89 ? -6.67617 -25.72203 2.79774 1.000 31.12596 89 PRO B C 1
ATOM 1321 O O . PRO A 1 89 ? -5.44100 -25.82826 2.83769 1.000 31.25012 89 PRO B O 1
ATOM 1332 N N A GLU A 1 90 ? -7.40745 -26.20319 1.77531 0.465 31.08154 90 GLU B N 1
ATOM 1333 N N B GLU A 1 90 ? -7.40967 -26.18354 1.77322 0.535 30.64592 90 GLU B N 1
ATOM 1334 C CA A GLU A 1 90 ? -6.76716 -26.82396 0.61880 0.465 31.71240 90 GLU B CA 1
ATOM 1335 C CA B GLU A 1 90 ? -6.82930 -26.81380 0.59537 0.535 30.82788 90 GLU B CA 1
ATOM 1336 C C A GLU A 1 90 ? -5.81192 -25.87047 -0.08208 0.465 30.19679 90 GLU B C 1
ATOM 1337 C C B GLU A 1 90 ? -6.04148 -25.84693 -0.27746 0.535 28.69436 90 GLU B C 1
ATOM 1338 O O A GLU A 1 90 ? -4.88622 -26.32484 -0.75961 0.465 31.92946 90 GLU B O 1
ATOM 1339 O O B GLU A 1 90 ? -5.46933 -26.27820 -1.29059 0.535 28.76358 90 GLU B O 1
ATOM 1362 N N . ASP A 1 91 ? -6.00240 -24.56442 0.07158 1.000 27.36451 91 ASP B N 1
ATOM 1363 C CA . ASP A 1 91 ? -5.15421 -23.58591 -0.59373 1.000 26.94651 91 ASP B CA 1
ATOM 1364 C C . ASP A 1 91 ? -3.82347 -23.34595 0.11552 1.000 27.19773 91 ASP B C 1
ATOM 1365 O O . ASP A 1 91 ? -2.97247 -22.62357 -0.41475 1.000 26.60408 91 ASP B O 1
ATOM 1375 N N . THR A 1 92 ? -3.62387 -23.91486 1.29884 1.000 24.91015 92 THR B N 1
ATOM 1376 C CA . THR A 1 92 ? -2.35655 -23.76511 2.01890 1.000 24.56473 92 THR B CA 1
ATOM 1377 C C . THR A 1 92 ? -1.20540 -24.32511 1.19888 1.000 26.69544 92 THR B C 1
ATOM 1378 O O . THR A 1 92 ? -1.21114 -25.51319 0.84889 1.000 27.70414 92 THR B O 1
ATOM 1389 N N . ALA A 1 93 ? -0.20030 -23.48823 0.91925 1.000 24.61066 93 ALA B N 1
ATOM 1390 C CA . ALA A 1 93 ? 0.91644 -23.89841 0.07665 1.000 25.10199 93 ALA B CA 1
ATOM 1391 C C . ALA A 1 93 ? 1.89846 -22.73685 -0.01811 1.000 23.76566 93 ALA B C 1
ATOM 1392 O O . ALA A 1 93 ? 1.60872 -21.62745 0.42118 1.000 23.95090 93 ALA B O 1
ATOM 1399 N N . VAL A 1 94 ? 3.07356 -23.00873 -0.57573 1.000 25.45025 94 VAL B N 1
ATOM 1400 C CA . VAL A 1 94 ? 3.94655 -21.94294 -1.05818 1.000 24.26031 94 VAL B CA 1
ATOM 1401 C C . VAL A 1 94 ? 3.57028 -21.66780 -2.51057 1.000 24.50029 94 VAL B C 1
ATOM 1402 O O . VAL A 1 94 ? 3.45801 -22.59991 -3.31900 1.000 24.88637 94 VAL B O 1
ATOM 1415 N N . TYR A 1 95 ? 3.33388 -20.38652 -2.82357 1.000 21.60966 95 TYR B N 1
ATOM 1416 C CA . TYR A 1 95 ? 2.95369 -19.93175 -4.15688 1.000 21.52354 95 TYR B CA 1
ATOM 1417 C C . TYR A 1 95 ? 4.15207 -19.30919 -4.85422 1.000 22.32237 95 TYR B C 1
ATOM 1418 O O . TYR A 1 95 ? 4.91237 -18.54321 -4.25307 1.000 25.26488 95 TYR B O 1
ATOM 1436 N N . TYR A 1 96 ? 4.28650 -19.62314 -6.14233 1.000 21.77676 96 TYR B N 1
ATOM 1437 C CA . TYR A 1 96 ? 5.37981 -19.17960 -6.96821 1.000 22.78235 96 TYR B CA 1
ATOM 1438 C C . TYR A 1 96 ? 4.82904 -18.67023 -8.29803 1.000 24.30017 96 TYR B C 1
ATOM 1439 O O . TYR A 1 96 ? 3.83267 -19.17917 -8.81906 1.000 25.29445 96 TYR B O 1
ATOM 1457 N N A CYS A 1 97 ? 5.50681 -17.67469 -8.87394 0.380 27.17366 97 CYS B N 1
ATOM 1458 N N B CYS A 1 97 ? 5.50221 -17.69525 -8.85476 0.620 25.78460 97 CYS B N 1
ATOM 1459 C CA A CYS A 1 97 ? 5.15248 -17.14422 -10.19270 0.380 28.01073 97 CYS B CA 1
ATOM 1460 C CA B CYS A 1 97 ? 5.17007 -17.23117 -10.19035 0.620 24.92560 97 CYS B CA 1
ATOM 1461 C C A CYS A 1 97 ? 6.27824 -17.39800 -11.18456 0.380 25.87418 97 CYS B C 1
ATOM 1462 C C B CYS A 1 97 ? 6.27740 -17.64247 -11.13852 0.620 23.67146 97 CYS B C 1
ATOM 1463 O O A CYS A 1 97 ? 7.45470 -17.20619 -10.86179 0.380 26.81910 97 CYS B O 1
ATOM 1464 O O B CYS A 1 97 ? 7.43592 -17.79551 -10.74164 0.620 25.38715 97 CYS B O 1
ATOM 1478 N N . ASN A 1 98 ? 5.92286 -17.81837 -12.40011 1.000 25.31990 98 ASN B N 1
ATOM 1479 C CA . ASN A 1 98 ? 6.92778 -18.08002 -13.41199 1.000 26.83336 98 ASN B CA 1
ATOM 1480 C C . ASN A 1 98 ? 6.32467 -17.90324 -14.79420 1.000 27.17410 98 ASN B C 1
ATOM 1481 O O . ASN A 1 98 ? 5.10566 -17.81696 -14.97243 1.000 28.34582 98 ASN B O 1
ATOM 1493 N N . VAL A 1 99 ? 7.21327 -17.87565 -15.78016 1.000 27.76003 99 VAL B N 1
ATOM 1494 C CA . VAL A 1 99 ? 6.77888 -17.89109 -17.16458 1.000 28.58589 99 VAL B CA 1
ATOM 1495 C C . VAL A 1 99 ? 6.25721 -19.28262 -17.45990 1.000 31.10349 99 VAL B C 1
ATOM 1496 O O . VAL A 1 99 ? 6.78729 -20.27385 -16.95031 1.000 37.48600 99 VAL B O 1
ATOM 1509 N N . VAL A 1 100 ? 5.21445 -19.36903 -18.27679 1.000 29.41948 100 VAL B N 1
ATOM 1510 C CA . VAL A 1 100 ? 4.55693 -20.63516 -18.59352 1.000 31.39077 100 VAL B CA 1
ATOM 1511 C C . VAL A 1 100 ? 5.00781 -21.06189 -19.98651 1.000 33.27185 100 VAL B C 1
ATOM 1512 O O . VAL A 1 100 ? 4.50382 -20.58188 -21.01797 1.000 33.88295 100 VAL B O 1
ATOM 1525 N N . LYS A 1 101 ? 5.94790 -22.00170 -20.01304 1.000 37.17950 101 LYS B N 1
ATOM 1526 C CA . LYS A 1 101 ? 6.59235 -22.42827 -21.24717 1.000 41.24445 101 LYS B CA 1
ATOM 1527 C C . LYS A 1 101 ? 5.87778 -23.63014 -21.86647 1.000 37.52787 101 LYS B C 1
ATOM 1528 O O . LYS A 1 101 ? 5.00122 -24.25253 -21.25840 1.000 37.10483 101 LYS B O 1
ATOM 1547 N N . ARG A 1 102 ? 6.25574 -23.93605 -23.10739 1.000 35.25583 102 ARG B N 1
ATOM 1548 C CA . ARG A 1 102 ? 5.79290 -25.14983 -23.76394 1.000 38.27658 102 ARG B CA 1
ATOM 1549 C C . ARG A 1 102 ? 6.44100 -26.34802 -23.09354 1.000 39.15469 102 ARG B C 1
ATOM 1550 O O . ARG A 1 102 ? 7.55135 -26.26405 -22.55247 1.000 40.95142 102 ARG B O 1
ATOM 1571 N N . GLY A 1 103 ? 5.72437 -27.46238 -23.09281 1.000 39.88607 103 GLY B N 1
ATOM 1572 C CA . GLY A 1 103 ? 6.29022 -28.70308 -22.63051 1.000 35.77411 103 GLY B CA 1
ATOM 1573 C C . GLY A 1 103 ? 6.19091 -28.71578 -21.14226 1.000 37.07829 103 GLY B C 1
ATOM 1574 O O . GLY A 1 103 ? 5.62537 -27.80354 -20.51761 1.000 35.98242 103 GLY B O 1
ATOM 1578 N N . PRO A 1 104 ? 6.75446 -29.74268 -20.53582 1.000 35.98749 104 PRO B N 1
ATOM 1579 C CA . PRO A 1 104 ? 6.69053 -29.83066 -19.08471 1.000 33.56001 104 PRO B CA 1
ATOM 1580 C C . PRO A 1 104 ? 7.48962 -28.70895 -18.44357 1.000 33.79036 104 PRO B C 1
ATOM 1581 O O . PRO A 1 104 ? 8.44212 -28.17781 -19.01870 1.000 33.29527 104 PRO B O 1
ATOM 1592 N N . GLN A 1 105 ? 7.09870 -28.37008 -17.22380 1.000 30.76819 105 GLN B N 1
ATOM 1593 C CA . GLN A 1 105 ? 7.68091 -27.23183 -16.53131 1.000 31.33548 105 GLN B CA 1
ATOM 1594 C C . GLN A 1 105 ? 9.01326 -27.55285 -15.86258 1.000 32.31435 105 GLN B C 1
ATOM 1595 O O . GLN A 1 105 ? 9.65609 -26.63284 -15.35233 1.000 35.59870 105 GLN B O 1
ATOM 1609 N N . TRP A 1 106 ? 9.44296 -28.81712 -15.86546 1.000 33.03887 106 TRP B N 1
ATOM 1610 C CA . TRP A 1 106 ? 10.63667 -29.20308 -15.13142 1.000 31.56126 106 TRP B CA 1
ATOM 1611 C C . TRP A 1 106 ? 11.86935 -28.45461 -15.63537 1.000 32.94088 106 TRP B C 1
ATOM 1612 O O . TRP A 1 106 ? 12.03223 -28.19303 -16.83768 1.000 33.14273 106 TRP B O 1
ATOM 1633 N N . GLY A 1 107 ? 12.75733 -28.13667 -14.70277 1.000 34.91371 107 GLY B N 1
ATOM 1634 C CA . GLY A 1 107 ? 14.03215 -27.55409 -15.03865 1.000 34.71599 107 GLY B CA 1
ATOM 1635 C C . GLY A 1 107 ? 14.08262 -26.04473 -15.05928 1.000 34.24543 107 GLY B C 1
ATOM 1636 O O . GLY A 1 107 ? 15.08348 -25.48784 -15.51054 1.000 34.19423 107 GLY B O 1
ATOM 1640 N N . MET A 1 108 ? 13.06322 -25.36199 -14.57329 1.000 36.70781 108 MET B N 1
ATOM 1641 C CA . MET A 1 108 ? 13.13739 -23.91283 -14.48547 1.000 36.05351 108 MET B CA 1
ATOM 1642 C C . MET A 1 108 ? 13.76727 -23.49260 -13.16303 1.000 33.65531 108 MET B C 1
ATOM 1643 O O . MET A 1 108 ? 13.84558 -24.26510 -12.20903 1.000 34.45227 108 MET B O 1
ATOM 1657 N N . GLU A 1 109 ? 14.27222 -22.26570 -13.14508 1.000 32.43932 109 GLU B N 1
ATOM 1658 C CA . GLU A 1 109 ? 14.70424 -21.62944 -11.92082 1.000 33.38900 109 GLU B CA 1
ATOM 1659 C C . GLU A 1 109 ? 13.49201 -20.94298 -11.31142 1.000 30.99041 109 GLU B C 1
ATOM 1660 O O . GLU A 1 109 ? 12.67307 -20.37049 -12.02541 1.000 32.79198 109 GLU B O 1
ATOM 1672 N N . TRP A 1 110 ? 13.37160 -21.00991 -9.99205 1.000 29.13639 110 TRP B N 1
ATOM 1673 C CA . TRP A 1 110 ? 12.22873 -20.44992 -9.29159 1.000 28.55870 110 TRP B CA 1
ATOM 1674 C C . TRP A 1 110 ? 12.68922 -19.45145 -8.23462 1.000 29.58348 110 TRP B C 1
ATOM 1675 O O . TRP A 1 110 ? 13.79470 -19.55728 -7.69407 1.000 30.91808 110 TRP B O 1
ATOM 1696 N N . GLY A 1 111 ? 11.83626 -18.46864 -7.96855 1.000 30.46087 111 GLY B N 1
ATOM 1697 C CA . GLY A 1 111 ? 12.01501 -17.58014 -6.83422 1.000 30.88874 111 GLY B CA 1
ATOM 1698 C C . GLY A 1 111 ? 11.75234 -18.28294 -5.51643 1.000 30.17017 111 GLY B C 1
ATOM 1699 O O . GLY A 1 111 ? 11.50865 -19.48925 -5.45498 1.000 31.15378 111 GLY B O 1
ATOM 1703 N N . LYS A 1 112 ? 11.80475 -17.49686 -4.43015 1.000 30.28340 112 LYS B N 1
ATOM 1704 C CA . LYS A 1 112 ? 11.66774 -18.07907 -3.09876 1.000 31.59488 112 LYS B CA 1
ATOM 1705 C C . LYS A 1 112 ? 10.24812 -18.50977 -2.78823 1.000 30.22137 112 LYS B C 1
ATOM 1706 O O . LYS A 1 112 ? 10.04095 -19.31859 -1.86698 1.000 33.66079 112 LYS B O 1
ATOM 1725 N N . GLY A 1 113 ? 9.27152 -17.96918 -3.49985 1.000 29.65465 113 GLY B N 1
ATOM 1726 C CA . GLY A 1 113 ? 7.88495 -18.21981 -3.19111 1.000 29.33310 113 GLY B CA 1
ATOM 1727 C C . GLY A 1 113 ? 7.37783 -17.28996 -2.11459 1.000 27.65712 113 GLY B C 1
ATOM 1728 O O . GLY A 1 113 ? 8.12555 -16.58675 -1.44508 1.000 28.64663 113 GLY B O 1
ATOM 1732 N N . THR A 1 114 ? 6.07195 -17.28086 -1.96760 1.000 24.50744 114 THR B N 1
ATOM 1733 C CA . THR A 1 114 ? 5.40887 -16.63278 -0.84435 1.000 25.38835 114 THR B CA 1
ATOM 1734 C C . THR A 1 114 ? 4.46235 -17.62400 -0.17799 1.000 25.33478 114 THR B C 1
ATOM 1735 O O . THR A 1 114 ? 3.74859 -18.36905 -0.84815 1.000 25.56881 114 THR B O 1
ATOM 1746 N N . LEU A 1 115 ? 4.48286 -17.65029 1.15598 1.000 23.38063 115 LEU B N 1
ATOM 1747 C CA . LEU A 1 115 ? 3.75683 -18.65384 1.92071 1.000 23.04608 115 LEU B CA 1
ATOM 1748 C C . LEU A 1 115 ? 2.32965 -18.20759 2.18830 1.000 24.03571 115 LEU B C 1
ATOM 1749 O O . LEU A 1 115 ? 2.08652 -17.07852 2.63632 1.000 25.01360 115 LEU B O 1
ATOM 1765 N N . VAL A 1 116 ? 1.39261 -19.11929 1.97334 1.000 24.39198 116 VAL B N 1
ATOM 1766 C CA . VAL A 1 116 ? -0.01813 -18.90758 2.27616 1.000 24.71256 116 VAL B CA 1
ATOM 1767 C C . VAL A 1 116 ? -0.47258 -20.06456 3.16269 1.000 23.42607 116 VAL B C 1
ATOM 1768 O O . VAL A 1 116 ? -0.31153 -21.22552 2.79009 1.000 25.95327 116 VAL B O 1
ATOM 1781 N N A THR A 1 117 ? -1.03731 -19.73487 4.32374 0.791 23.48308 117 THR B N 1
ATOM 1782 N N B THR A 1 117 ? -1.01642 -19.77326 4.34139 0.209 22.68379 117 THR B N 1
ATOM 1783 C CA A THR A 1 117 ? -1.63662 -20.69910 5.23662 0.791 23.56039 117 THR B CA 1
ATOM 1784 C CA B THR A 1 117 ? -1.65172 -20.84101 5.11173 0.209 22.05036 117 THR B CA 1
ATOM 1785 C C A THR A 1 117 ? -3.07226 -20.29015 5.49466 0.791 24.55428 117 THR B C 1
ATOM 1786 C C B THR A 1 117 ? -3.00983 -20.39877 5.62406 0.209 21.95611 117 THR B C 1
ATOM 1787 O O A THR A 1 117 ? -3.33839 -19.12662 5.79942 0.791 26.11210 117 THR B O 1
ATOM 1788 O O B THR A 1 117 ? -3.14324 -19.34904 6.25861 0.209 20.09719 117 THR B O 1
ATOM 1809 N N . VAL A 1 118 ? -3.99583 -21.23179 5.35319 1.000 23.77296 118 VAL B N 1
ATOM 1810 C CA . VAL A 1 118 ? -5.40546 -20.98382 5.61262 1.000 28.25743 118 VAL B CA 1
ATOM 1811 C C . VAL A 1 118 ? -5.74494 -21.92785 6.74999 1.000 32.70514 118 VAL B C 1
ATOM 1812 O O . VAL A 1 118 ? -5.75006 -23.15920 6.57719 1.000 33.24221 118 VAL B O 1
ATOM 1826 N N A SER A 1 119 ? -6.06550 -21.35711 7.90488 0.487 34.68045 119 SER B N 1
ATOM 1827 N N B SER A 1 119 ? -5.97707 -21.35974 7.92593 0.513 33.74828 119 SER B N 1
ATOM 1828 C CA A SER A 1 119 ? -6.08928 -22.11878 9.14838 0.487 37.69712 119 SER B CA 1
ATOM 1829 C CA B SER A 1 119 ? -6.03075 -22.17419 9.13059 0.513 35.84429 119 SER B CA 1
ATOM 1830 C C A SER A 1 119 ? -7.27060 -23.07753 9.22744 0.487 43.27160 119 SER B C 1
ATOM 1831 C C B SER A 1 119 ? -7.22345 -23.11227 9.10903 0.513 41.78628 119 SER B C 1
ATOM 1832 O O A SER A 1 119 ? -8.42302 -22.67625 9.03933 0.487 45.08395 119 SER B O 1
ATOM 1833 O O B SER A 1 119 ? -8.32559 -22.73645 8.69971 0.513 42.65717 119 SER B O 1
ATOM 1848 N N . SER A 1 120 ? -6.98000 -24.34262 9.56109 1.000 46.32502 120 SER B N 1
ATOM 1849 C CA . SER A 1 120 ? -8.01897 -25.32387 9.86091 1.000 54.85118 120 SER B CA 1
ATOM 1850 C C . SER A 1 120 ? -8.83121 -24.82612 11.07256 1.000 63.67748 120 SER B C 1
ATOM 1851 O O . SER A 1 120 ? -8.27781 -24.56233 12.15528 1.000 65.57965 120 SER B O 1
#

Secondary structure (DSSP, 8-state):
--SEEEE---EEETT--EEEEEEE-HHHHTTS-EEEEEE-TTS--EEEEEE-TT--EEE-GGGTTTEEEEEETTTTEEEEEE-S--GGG-EEEEEEE--SS--TT------EEEEEE-

Foldseek 3Di:
DAFKDKDWADEAAQQAKIKMKMAGPCVFQPQFKKFKWWDDPPDDTHTAKIAGNVGDMDGDPVCPVAWDWDDDNVRNMIMIIGGRDDQVPFTFMWMGTDDPDDPPDDDTYPGYGYGHDD

Solvent-accessible surface area: 6350 Å² total; per-residue (Å²): 168,53,78,12,125,14,59,37,29,26,131,26,142,62,59,24,60,27,129,0,30,0,54,9,40,27,90,29,2,66,64,57,32,0,0,0,5,36,47,33,133,94,139,83,57,98,54,2,2,22,5,34,37,71,102,76,52,98,53,54,118,58,0,118,88,24,7,73,7,41,25,44,84,103,138,35,13,0,40,0,46,0,59,60,2,89,65,102,0,53,6,40,0,17,0,4,22,48,131,239,50,99,37,161,83,40,107,44,9,187,15,13,111,0,41,4,40,160

Nearest PDB structures (foldseek):
  8qf5-assembly1_A  TM=9.848E-01  e=5.457E-22  Vicugna pacos
  5nm0-assembly4_D  TM=9.517E-01  e=1.078E-17  Lama glama
  6xzu-assembly1_A  TM=9.493E-01  e=2.202E-17  Lama glama
  5nlw-assembly1_A  TM=9.496E-01  e=2.743E-17  Lama glama
  4b41-assembly2_B  TM=9.229E-01  e=1.973E-17  Lama glama